Protein AF-A0A0L8K759-F1 (afdb_monomer)

pLDDT: mean 94.28, std 4.57, range [76.56, 98.62]

Foldseek 3Di:
DPPLDDWDWDQDLQGWTWTWGDPDPPPGTHDIDTQDGDHNQAPLDALGKHWDWWAAPLPSGTWIWTQHSQRWIWTWGDPPPSNHTHDIDTDDGDRNQQSPDPPGHHWDWDDPPPPNHIDIDD

Organism: Streptomyces viridochromogenes (NCBI:txid1938)

Solvent-accessible surface area (backbone atoms only — not comparable to full-atom values): 6994 Å² total; per-residue (Å²): 107,78,80,85,66,80,61,45,78,45,77,44,84,82,8,40,32,25,41,22,47,51,71,49,100,85,79,47,64,54,73,81,41,81,36,46,70,81,43,48,61,29,80,62,49,65,71,34,16,37,70,47,74,43,24,66,84,52,80,76,49,60,16,43,35,40,36,42,66,83,10,35,32,25,42,18,51,54,63,48,80,74,72,21,56,54,69,80,42,80,78,48,73,79,45,48,63,32,33,58,45,88,98,46,48,59,71,48,74,44,55,80,86,74,81,62,32,41,39,83,45,117

Mean predicted aligned error: 3.22 Å

Sequence (122 aa):
NGDGNADMLVHSPDGDVALRLNIGAGDGFGTSKVVSQGWANFLGNSGQGRLYFADANGDGNADMIVHSTDGDVALRLNLSAGDGFGTSKTVSQGWANFLGGAGKGRLYFADANGDGNADMLV

Secondary structure (DSSP, 8-state):
--SSS--EEEE-TTS-EEEEEE-STT--EEEEEEEE---TT-BS-TTS-EEEEE-SSSSSSPEEEEE-TTS-EEEEEE-STT--EEEEEEEE---GGGBS-TT--B-EEE--SSSSSPEEE-

Structure (mmCIF, N/CA/C/O backbone):
data_AF-A0A0L8K759-F1
#
_entry.id   AF-A0A0L8K759-F1
#
loop_
_atom_site.group_PDB
_atom_site.id
_atom_site.type_symbol
_atom_site.label_atom_id
_atom_site.label_alt_id
_atom_site.label_comp_id
_atom_site.label_asym_id
_atom_site.label_entity_id
_atom_site.label_seq_id
_atom_site.pdbx_PDB_ins_code
_atom_site.Cartn_x
_atom_site.Cartn_y
_atom_site.Cartn_z
_atom_site.occupancy
_atom_site.B_iso_or_equiv
_atom_site.auth_seq_id
_atom_site.auth_comp_id
_atom_site.auth_asym_id
_atom_site.auth_atom_id
_atom_site.pdbx_PDB_model_num
ATOM 1 N N . ASN A 1 1 ? 7.903 -2.261 -11.636 1.00 76.56 1 ASN A N 1
ATOM 2 C CA . ASN A 1 1 ? 8.819 -1.397 -12.447 1.00 76.56 1 ASN A CA 1
ATOM 3 C C . ASN A 1 1 ? 8.205 -1.033 -13.819 1.00 76.56 1 ASN A C 1
ATOM 5 O O . ASN A 1 1 ? 8.951 -0.658 -14.721 1.00 76.56 1 ASN A O 1
ATOM 9 N N . GLY A 1 2 ? 6.881 -1.141 -13.992 1.00 78.50 2 GLY A N 1
ATOM 10 C CA . GLY A 1 2 ? 6.205 -0.938 -15.277 1.00 78.50 2 GLY A CA 1
ATOM 11 C C . GLY A 1 2 ? 6.421 -2.022 -16.345 1.00 78.50 2 GLY A C 1
ATOM 12 O O . GLY A 1 2 ? 6.017 -1.807 -17.483 1.00 78.50 2 GLY A O 1
ATOM 13 N N . ASP A 1 3 ? 7.043 -3.166 -16.037 1.00 85.31 3 ASP A N 1
ATOM 14 C CA . ASP A 1 3 ? 7.332 -4.213 -17.036 1.00 85.31 3 ASP A CA 1
ATOM 15 C C . ASP A 1 3 ? 6.165 -5.188 -17.299 1.00 85.31 3 ASP A C 1
ATOM 17 O O . ASP A 1 3 ? 6.291 -6.104 -18.114 1.00 85.31 3 ASP A O 1
ATOM 21 N N . GLY A 1 4 ? 5.028 -4.986 -16.627 1.00 84.69 4 GLY A N 1
ATOM 22 C CA . GLY A 1 4 ? 3.838 -5.831 -16.732 1.00 84.69 4 GLY A CA 1
ATOM 23 C C . GLY A 1 4 ? 3.902 -7.129 -15.921 1.00 84.69 4 GLY A C 1
ATOM 24 O O . GLY A 1 4 ? 2.923 -7.875 -15.906 1.00 84.69 4 GLY A O 1
ATOM 25 N N . ASN A 1 5 ? 5.006 -7.404 -15.223 1.00 87.81 5 ASN A N 1
ATOM 26 C CA . ASN A 1 5 ? 5.124 -8.531 -14.310 1.00 87.81 5 ASN A CA 1
ATOM 27 C C . ASN A 1 5 ? 4.781 -8.110 -12.877 1.00 87.81 5 ASN A C 1
ATOM 29 O O . ASN A 1 5 ? 5.101 -7.016 -12.416 1.00 87.81 5 ASN A O 1
ATOM 33 N N . ALA A 1 6 ? 4.158 -9.023 -12.132 1.00 88.88 6 ALA A N 1
ATOM 34 C CA . ALA A 1 6 ? 3.960 -8.831 -10.704 1.00 88.88 6 ALA A CA 1
ATOM 35 C C . ALA A 1 6 ? 5.301 -8.967 -9.963 1.00 88.88 6 ALA A C 1
ATOM 37 O O . ALA A 1 6 ? 5.881 -10.058 -9.914 1.00 88.88 6 ALA A O 1
ATOM 38 N N . ASP A 1 7 ? 5.760 -7.861 -9.380 1.00 91.81 7 ASP A N 1
ATOM 39 C CA . ASP A 1 7 ? 6.893 -7.795 -8.456 1.00 91.81 7 ASP A CA 1
ATOM 40 C C . ASP A 1 7 ? 6.488 -8.240 -7.034 1.00 91.81 7 ASP A C 1
ATOM 42 O O . ASP A 1 7 ? 5.307 -8.360 -6.704 1.00 91.81 7 ASP A O 1
ATOM 46 N N . MET A 1 8 ? 7.470 -8.463 -6.154 1.00 93.62 8 MET A N 1
ATOM 47 C CA . MET A 1 8 ? 7.232 -8.811 -4.750 1.00 93.62 8 MET A CA 1
ATOM 48 C C . MET A 1 8 ? 7.607 -7.661 -3.816 1.00 93.62 8 MET A C 1
ATOM 50 O O . MET A 1 8 ? 8.723 -7.145 -3.862 1.00 93.62 8 MET A O 1
ATOM 54 N N . LEU A 1 9 ? 6.704 -7.338 -2.891 1.00 94.88 9 LEU A N 1
ATOM 55 C CA . LEU A 1 9 ? 7.000 -6.523 -1.717 1.00 94.88 9 LEU A CA 1
ATOM 56 C C . LEU A 1 9 ? 7.135 -7.414 -0.480 1.00 94.88 9 LEU A C 1
ATOM 58 O O . LEU A 1 9 ? 6.323 -8.307 -0.245 1.00 94.88 9 LEU A O 1
ATOM 62 N N . VAL A 1 10 ? 8.168 -7.160 0.315 1.00 96.19 10 VAL A N 1
ATOM 63 C CA . VAL A 1 10 ? 8.451 -7.841 1.578 1.00 96.19 10 VAL A CA 1
ATOM 64 C C . VAL A 1 10 ? 8.348 -6.817 2.694 1.00 96.19 10 VAL A C 1
ATOM 66 O O . VAL A 1 10 ? 9.101 -5.848 2.701 1.00 96.19 10 VAL A O 1
ATOM 69 N N . HIS A 1 11 ? 7.428 -7.031 3.633 1.00 97.06 11 HIS A N 1
ATOM 70 C CA . HIS A 1 11 ? 7.304 -6.222 4.844 1.00 97.06 11 HIS A CA 1
ATOM 71 C C . HIS A 1 11 ? 7.926 -6.976 6.016 1.00 97.06 11 HIS A C 1
ATOM 73 O O . HIS A 1 11 ? 7.402 -7.993 6.472 1.00 97.06 11 HIS A O 1
ATOM 79 N N . SER A 1 12 ? 9.080 -6.499 6.462 1.00 97.12 12 SER A N 1
ATOM 80 C CA . SER A 1 12 ? 9.861 -7.110 7.530 1.00 97.12 12 SER A CA 1
ATOM 81 C C . SER A 1 12 ? 9.365 -6.674 8.920 1.00 97.12 12 SER A C 1
ATOM 83 O O . 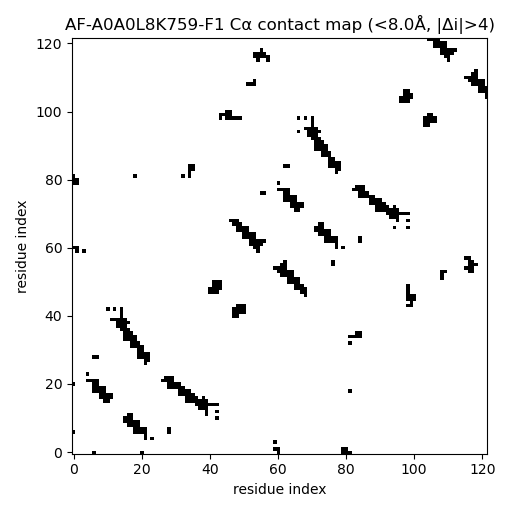SER A 1 12 ? 8.813 -5.579 9.062 1.00 97.12 12 SER A O 1
ATOM 85 N N . PRO A 1 13 ? 9.574 -7.486 9.979 1.00 96.62 13 PRO A N 1
ATOM 86 C CA . PRO A 1 13 ? 9.130 -7.156 11.341 1.00 96.62 13 PRO A CA 1
ATOM 87 C C . PRO A 1 13 ? 9.733 -5.875 11.939 1.00 96.62 13 PRO A C 1
ATOM 89 O O . PRO A 1 13 ? 9.147 -5.285 12.842 1.00 96.62 13 PRO A O 1
ATOM 92 N N . ASP A 1 14 ? 10.894 -5.443 11.450 1.00 96.19 14 ASP A N 1
ATOM 93 C CA . ASP A 1 14 ? 11.539 -4.170 11.797 1.00 96.19 14 ASP A CA 1
ATOM 94 C C . ASP A 1 14 ? 10.884 -2.952 11.119 1.00 96.19 14 ASP A C 1
ATOM 96 O O . ASP A 1 14 ? 11.199 -1.808 11.449 1.00 96.19 14 ASP A O 1
ATOM 100 N N . GLY A 1 15 ? 9.912 -3.180 10.232 1.00 97.25 15 GLY A N 1
ATOM 101 C CA . GLY A 1 15 ? 9.155 -2.139 9.554 1.00 97.25 15 GLY A CA 1
ATOM 102 C C . GLY A 1 15 ? 9.727 -1.716 8.209 1.00 97.25 15 GLY A C 1
ATOM 103 O O . GLY A 1 15 ? 9.245 -0.727 7.648 1.00 97.25 15 GLY A O 1
ATOM 104 N N . ASP A 1 16 ? 10.721 -2.430 7.689 1.00 97.94 16 ASP A N 1
ATOM 105 C CA . ASP A 1 16 ? 11.204 -2.209 6.334 1.00 97.94 16 ASP A CA 1
ATOM 106 C C . ASP A 1 16 ? 10.239 -2.816 5.312 1.00 97.94 16 ASP A C 1
ATOM 108 O O . ASP A 1 16 ? 9.750 -3.937 5.460 1.00 97.94 16 ASP A O 1
ATOM 112 N N . VAL A 1 17 ? 9.984 -2.067 4.242 1.00 97.69 17 VAL A N 1
ATOM 113 C CA . VAL A 1 17 ? 9.309 -2.541 3.035 1.00 97.69 17 VAL A CA 1
ATOM 114 C C . VAL A 1 17 ? 10.357 -2.618 1.937 1.00 97.69 17 VAL A C 1
ATOM 116 O O . VAL A 1 17 ? 10.933 -1.599 1.544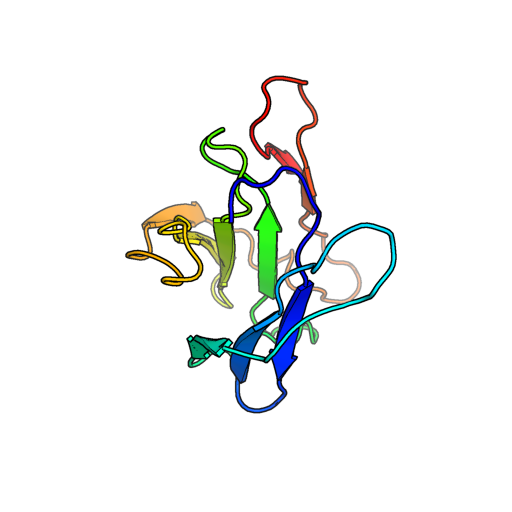 1.00 97.69 17 VAL A O 1
ATOM 119 N N . ALA A 1 18 ? 10.612 -3.823 1.439 1.00 96.81 18 ALA A N 1
ATOM 120 C CA . ALA A 1 18 ? 11.592 -4.087 0.400 1.00 96.81 18 ALA A CA 1
ATOM 121 C C . ALA A 1 18 ? 10.947 -4.631 -0.876 1.00 96.81 18 ALA A C 1
ATOM 123 O O . ALA A 1 18 ? 10.063 -5.479 -0.826 1.00 96.81 18 ALA A O 1
ATOM 124 N N . LEU A 1 19 ? 11.427 -4.162 -2.023 1.00 95.00 19 LEU A N 1
ATOM 125 C CA . LEU A 1 19 ? 11.051 -4.623 -3.351 1.00 95.00 19 LEU A CA 1
ATOM 126 C C . LEU A 1 19 ? 12.011 -5.718 -3.817 1.00 95.00 19 LEU A C 1
ATOM 128 O O . LEU A 1 19 ? 13.233 -5.588 -3.691 1.00 95.00 19 LEU A O 1
ATOM 132 N N . ARG A 1 20 ? 11.453 -6.774 -4.405 1.00 94.56 20 ARG A N 1
ATOM 133 C CA . ARG A 1 20 ? 12.174 -7.781 -5.182 1.00 94.56 20 ARG A CA 1
ATOM 134 C C . ARG A 1 20 ? 11.533 -7.861 -6.560 1.00 94.56 20 ARG A C 1
ATOM 136 O O . ARG A 1 20 ? 10.368 -8.235 -6.677 1.00 94.56 20 ARG A O 1
ATOM 143 N N . LEU A 1 21 ? 12.301 -7.488 -7.579 1.00 91.94 21 LEU A N 1
ATOM 144 C CA . LEU A 1 21 ? 11.814 -7.471 -8.954 1.00 91.94 21 LEU A CA 1
ATOM 145 C C . LEU A 1 21 ? 11.626 -8.889 -9.475 1.00 91.94 21 LEU A C 1
ATOM 147 O O . LEU A 1 21 ? 12.489 -9.745 -9.253 1.00 91.94 21 LEU A O 1
ATOM 151 N N . ASN A 1 22 ? 10.520 -9.120 -10.169 1.00 92.19 22 ASN A N 1
ATOM 152 C CA . ASN A 1 22 ? 10.323 -10.336 -10.937 1.00 92.19 22 ASN A CA 1
ATOM 153 C C . ASN A 1 22 ? 11.300 -10.336 -12.118 1.00 92.19 22 ASN A C 1
ATOM 155 O O . ASN A 1 22 ? 11.402 -9.350 -12.842 1.00 92.19 22 ASN A O 1
ATOM 159 N N . ILE A 1 23 ? 12.052 -11.421 -12.294 1.00 90.94 23 ILE A N 1
ATOM 160 C CA . ILE A 1 23 ? 13.051 -11.520 -13.373 1.00 90.94 23 ILE A CA 1
ATOM 161 C C . ILE A 1 23 ? 12.511 -12.209 -14.637 1.00 90.94 23 ILE A C 1
ATOM 163 O O . ILE A 1 23 ? 13.265 -12.437 -15.579 1.00 90.94 23 ILE A O 1
ATOM 167 N N . GLY A 1 24 ? 11.200 -12.472 -14.688 1.00 88.12 24 GLY A N 1
ATOM 168 C CA . GLY A 1 24 ? 10.493 -13.000 -15.852 1.00 88.12 24 GLY A CA 1
ATOM 169 C C . GLY A 1 24 ? 10.485 -14.528 -15.930 1.00 88.12 24 GLY A C 1
ATOM 170 O O . GLY A 1 24 ? 11.117 -15.211 -15.133 1.00 88.12 24 GLY A O 1
ATOM 171 N N . ALA A 1 25 ? 9.701 -15.067 -16.874 1.00 84.88 25 ALA A N 1
ATOM 172 C CA . ALA A 1 25 ? 9.655 -16.486 -17.274 1.00 84.88 25 ALA A CA 1
ATOM 173 C C . ALA A 1 25 ? 9.448 -17.543 -16.160 1.00 84.88 25 ALA A C 1
ATOM 175 O O . ALA A 1 25 ? 9.576 -18.738 -16.416 1.00 84.88 25 ALA A O 1
ATOM 176 N N . GLY A 1 26 ? 9.074 -17.134 -14.945 1.00 81.75 26 GLY A N 1
ATOM 177 C CA . GLY A 1 26 ? 9.022 -18.030 -13.786 1.00 81.75 26 GLY A CA 1
ATOM 178 C C . GLY A 1 26 ? 10.384 -18.274 -13.123 1.00 81.75 26 GLY A C 1
ATOM 179 O O . GLY A 1 26 ? 10.475 -19.136 -12.252 1.00 81.75 26 GLY A O 1
ATOM 180 N N . ASP A 1 27 ? 11.413 -17.497 -13.472 1.00 89.25 27 ASP A N 1
ATOM 181 C CA . ASP A 1 27 ? 12.782 -17.610 -12.946 1.00 89.25 27 ASP A CA 1
ATOM 182 C C . ASP A 1 27 ? 12.934 -17.038 -11.521 1.00 89.25 27 ASP A C 1
ATOM 184 O O . ASP A 1 27 ? 13.975 -17.184 -10.877 1.00 89.25 27 ASP A O 1
ATOM 188 N N . GLY A 1 28 ? 11.872 -16.427 -10.988 1.00 92.12 28 GLY A N 1
ATOM 189 C CA . GLY A 1 28 ? 11.767 -15.998 -9.597 1.00 92.12 28 GLY A CA 1
ATOM 190 C C . GLY A 1 28 ? 11.960 -14.495 -9.404 1.00 92.12 28 GLY A C 1
ATOM 191 O O . GLY A 1 28 ? 11.492 -13.685 -10.203 1.00 92.12 28 GLY A O 1
ATOM 192 N N . PHE A 1 29 ? 12.614 -14.124 -8.299 1.00 94.88 29 PHE A N 1
ATOM 193 C CA . PHE A 1 29 ? 12.766 -12.734 -7.871 1.00 94.88 29 PHE A CA 1
ATOM 194 C C . PHE A 1 29 ? 14.231 -12.376 -7.628 1.00 94.88 29 PHE A C 1
ATOM 196 O O . PHE A 1 29 ? 14.980 -13.145 -7.022 1.00 94.88 29 PHE A O 1
ATOM 203 N N . GLY A 1 30 ? 14.620 -11.182 -8.067 1.00 91.81 30 GLY A N 1
ATOM 204 C CA . GLY A 1 30 ? 15.974 -10.659 -7.942 1.00 91.81 30 GLY A CA 1
ATOM 205 C C . GLY A 1 30 ? 16.362 -10.224 -6.523 1.00 91.81 30 GLY A C 1
ATOM 206 O O . GLY A 1 30 ? 15.773 -10.608 -5.504 1.00 91.81 30 GLY A O 1
ATOM 207 N N . THR A 1 31 ? 17.401 -9.391 -6.458 1.00 91.62 31 THR A N 1
ATOM 208 C CA . THR A 1 31 ? 17.917 -8.838 -5.201 1.00 91.62 31 THR A CA 1
ATOM 209 C C . THR A 1 31 ? 16.891 -7.957 -4.494 1.00 91.62 31 THR A C 1
ATOM 211 O O . THR A 1 31 ? 16.104 -7.261 -5.130 1.00 91.62 31 THR A O 1
ATOM 214 N N . SER A 1 32 ? 16.955 -7.950 -3.165 1.00 93.94 32 SER A N 1
ATOM 215 C CA . SER A 1 32 ? 16.111 -7.114 -2.311 1.00 93.94 32 SER A CA 1
ATOM 216 C C . SER A 1 32 ? 16.622 -5.672 -2.266 1.00 93.94 32 SER A C 1
ATOM 218 O O . SER A 1 32 ? 17.803 -5.458 -1.996 1.00 93.94 32 SER A O 1
ATOM 220 N N . LYS A 1 33 ? 15.734 -4.691 -2.454 1.00 95.00 33 LYS A N 1
ATOM 221 C CA . LYS A 1 33 ? 16.000 -3.254 -2.262 1.00 95.00 33 LYS A CA 1
ATOM 222 C C . LYS A 1 33 ? 14.983 -2.685 -1.276 1.00 95.00 33 LYS A C 1
ATOM 224 O O . LYS A 1 33 ? 13.789 -2.789 -1.526 1.00 95.00 33 LYS A O 1
ATOM 229 N N . VAL A 1 34 ? 15.425 -2.078 -0.176 1.00 96.81 34 VAL A N 1
ATOM 230 C CA . VAL A 1 34 ? 14.515 -1.363 0.740 1.00 96.81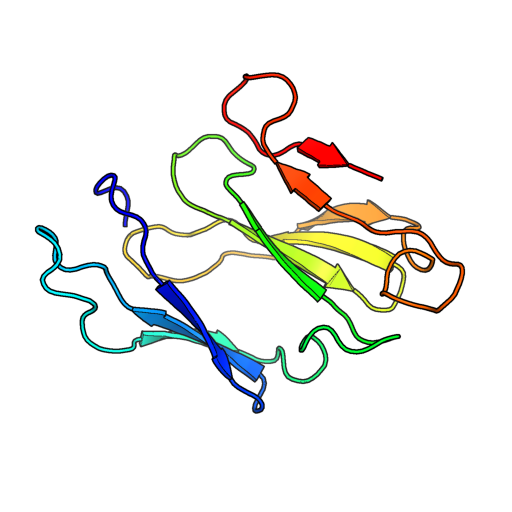 34 VAL A CA 1
ATOM 231 C C . VAL A 1 34 ? 13.987 -0.110 0.038 1.00 96.81 34 VAL A C 1
ATOM 233 O O . VAL A 1 34 ? 14.767 0.678 -0.493 1.00 96.81 34 VAL A O 1
ATOM 236 N N . VAL A 1 35 ? 12.664 0.047 0.012 1.00 96.12 35 VAL A N 1
ATOM 237 C CA . VAL A 1 35 ? 11.945 1.122 -0.698 1.00 96.12 35 VAL A CA 1
ATOM 238 C C . VAL A 1 35 ? 11.083 1.985 0.229 1.00 96.12 35 VAL A C 1
ATOM 240 O O . VAL A 1 35 ? 10.626 3.062 -0.152 1.00 96.12 35 VAL A O 1
ATOM 243 N N . SER A 1 36 ? 10.854 1.535 1.462 1.00 96.94 36 SER A N 1
ATOM 244 C CA . SER A 1 36 ? 10.249 2.330 2.528 1.00 96.94 36 SER A CA 1
ATOM 245 C C . SER A 1 36 ? 10.621 1.759 3.890 1.00 96.94 36 SER A C 1
ATOM 247 O O . SER A 1 36 ? 10.924 0.575 3.993 1.00 96.94 36 SER A O 1
ATOM 249 N N . GLN A 1 37 ? 10.574 2.582 4.934 1.00 97.19 37 GLN A N 1
ATOM 250 C CA . GLN A 1 37 ? 10.945 2.197 6.299 1.00 97.19 37 GLN A CA 1
ATOM 251 C C . GLN A 1 37 ? 9.995 2.834 7.318 1.00 97.19 37 GLN A C 1
ATOM 253 O O . GLN A 1 37 ? 9.266 3.770 6.984 1.00 97.19 37 GLN A O 1
ATOM 258 N N . GLY A 1 38 ? 10.045 2.366 8.568 1.00 96.94 38 GLY A N 1
ATOM 259 C CA . GLY A 1 38 ? 9.266 2.928 9.680 1.00 96.94 38 GLY A CA 1
ATOM 260 C C . GLY A 1 38 ? 7.888 2.293 9.886 1.00 96.94 38 GLY A C 1
ATOM 261 O O . GLY A 1 38 ? 7.061 2.834 10.615 1.00 96.94 38 GLY A O 1
ATOM 262 N N . TRP A 1 39 ? 7.635 1.128 9.289 1.00 97.94 39 TRP A N 1
ATOM 263 C CA . TRP A 1 39 ? 6.324 0.471 9.283 1.00 97.94 39 TRP A CA 1
ATOM 264 C C . TRP A 1 39 ? 6.178 -0.649 10.326 1.00 97.94 39 TRP A C 1
ATOM 266 O O . TRP A 1 39 ? 5.367 -1.558 10.156 1.00 97.94 39 TRP A O 1
ATOM 276 N N . ALA A 1 40 ? 6.948 -0.613 11.420 1.00 97.38 40 ALA A N 1
ATOM 277 C CA . ALA A 1 40 ? 6.961 -1.680 12.433 1.00 97.38 40 ALA A CA 1
ATOM 278 C C . ALA A 1 40 ? 5.608 -1.838 13.158 1.00 97.38 40 ALA A C 1
ATOM 280 O O . ALA A 1 40 ? 5.254 -2.921 13.617 1.00 97.38 40 ALA A O 1
ATOM 281 N N . ASN A 1 41 ? 4.812 -0.764 13.223 1.00 96.81 41 ASN A N 1
ATOM 282 C CA . ASN A 1 41 ? 3.456 -0.788 13.777 1.00 96.81 41 ASN A CA 1
ATOM 283 C C . ASN A 1 41 ? 2.365 -1.044 12.719 1.00 96.81 41 ASN A C 1
ATOM 285 O O . ASN A 1 41 ? 1.210 -0.693 12.945 1.00 96.81 41 ASN A O 1
ATOM 289 N N . PHE A 1 42 ? 2.723 -1.588 11.550 1.00 97.69 42 PHE A N 1
ATOM 290 C CA . PHE A 1 42 ? 1.795 -1.799 10.432 1.00 97.69 42 PHE A CA 1
ATOM 291 C C . PHE A 1 42 ? 1.742 -3.257 9.946 1.00 97.69 42 PHE A C 1
ATOM 293 O O . PHE A 1 42 ? 1.369 -3.532 8.810 1.00 97.69 42 PHE A O 1
ATOM 300 N N . LEU A 1 43 ? 2.102 -4.208 10.810 1.00 95.00 43 LEU A N 1
ATOM 301 C CA . LEU A 1 43 ? 2.247 -5.635 10.482 1.00 95.00 43 LEU A CA 1
ATOM 302 C C . LEU A 1 43 ? 0.908 -6.400 10.389 1.00 95.00 43 LEU A C 1
ATOM 304 O O . LEU A 1 43 ? 0.890 -7.628 10.383 1.00 95.00 43 LEU A O 1
ATOM 308 N N . GLY A 1 44 ? -0.229 -5.697 10.352 1.00 89.88 44 GLY A N 1
ATOM 309 C CA . GLY A 1 44 ? -1.555 -6.300 10.177 1.00 89.88 44 GLY A CA 1
ATOM 310 C C . GLY A 1 44 ? -2.207 -6.863 11.445 1.00 89.88 44 GLY A C 1
ATOM 311 O O . GLY A 1 44 ? -3.328 -7.377 11.366 1.00 89.88 44 GLY A O 1
ATOM 312 N N . ASN A 1 45 ? -1.569 -6.737 12.615 1.00 93.50 45 ASN A N 1
ATOM 313 C CA . ASN A 1 45 ? -2.181 -7.144 13.882 1.00 93.50 45 ASN A CA 1
ATOM 314 C C . ASN A 1 45 ? -3.389 -6.259 14.234 1.00 93.50 45 ASN A C 1
ATOM 316 O O . ASN A 1 45 ? -3.497 -5.108 13.812 1.00 93.50 45 ASN A O 1
ATOM 320 N N . SER A 1 46 ? -4.308 -6.794 15.039 1.00 91.88 46 SER A N 1
ATOM 321 C CA . SER A 1 46 ? -5.481 -6.042 15.498 1.00 91.88 46 SER A CA 1
ATOM 322 C C . SER A 1 46 ? -5.065 -4.772 16.248 1.00 91.88 46 SER A C 1
ATOM 324 O O . SER A 1 46 ? -4.294 -4.842 17.203 1.00 91.88 46 SER A O 1
ATOM 326 N N . GLY A 1 47 ? -5.616 -3.622 15.849 1.00 87.00 47 GLY A N 1
ATOM 327 C CA . GLY A 1 47 ? -5.345 -2.319 16.474 1.00 87.00 47 GLY A CA 1
ATOM 328 C C . GLY A 1 47 ? -4.026 -1.657 16.055 1.00 87.00 47 GLY A C 1
ATOM 329 O O . GLY A 1 47 ? -3.756 -0.533 16.470 1.00 87.00 47 GLY A O 1
ATOM 330 N N . GLN A 1 48 ? -3.224 -2.322 15.223 1.00 95.62 48 GLN A N 1
ATOM 331 C CA . GLN A 1 48 ? -2.096 -1.716 14.523 1.00 95.62 48 GLN A CA 1
ATOM 332 C C . GLN A 1 48 ? -2.554 -1.070 13.218 1.00 95.62 48 GLN A C 1
ATOM 334 O O . GLN A 1 48 ? -3.647 -1.359 12.727 1.00 95.62 48 GLN A O 1
ATOM 339 N N . GLY A 1 49 ? -1.701 -0.219 12.647 1.00 97.00 49 GLY A N 1
ATOM 340 C CA . GLY A 1 49 ? -1.911 0.279 11.296 1.00 97.00 49 GLY A CA 1
ATOM 341 C C . GLY A 1 49 ? -1.834 -0.853 10.270 1.00 97.00 49 GLY A C 1
ATOM 342 O O . GLY A 1 49 ? -1.426 -1.981 10.570 1.00 97.00 49 GLY A O 1
ATOM 343 N N . ARG A 1 50 ? -2.238 -0.566 9.037 1.00 97.50 50 ARG A N 1
ATOM 344 C CA . ARG A 1 50 ? -2.182 -1.522 7.928 1.00 97.50 50 ARG A CA 1
ATOM 345 C C . ARG A 1 50 ? -1.622 -0.866 6.682 1.00 97.50 50 ARG A C 1
ATOM 347 O O . ARG A 1 50 ? -1.920 0.294 6.405 1.00 97.50 50 ARG A O 1
ATOM 354 N N . LEU A 1 51 ? -0.826 -1.626 5.942 1.00 97.81 51 LEU A N 1
ATOM 355 C CA . LEU A 1 51 ? -0.397 -1.263 4.600 1.00 97.81 51 LEU A CA 1
ATOM 356 C C . LEU A 1 51 ? -1.167 -2.090 3.580 1.00 97.81 51 LEU A C 1
ATOM 358 O O . LEU A 1 51 ? -1.343 -3.296 3.754 1.00 97.81 51 LEU A O 1
ATOM 362 N N . TYR A 1 52 ? -1.583 -1.429 2.510 1.00 97.44 52 TYR A N 1
ATOM 363 C CA . TYR A 1 52 ? -2.123 -2.058 1.315 1.00 97.44 52 TYR A CA 1
ATOM 364 C C . TYR A 1 52 ? -1.344 -1.552 0.105 1.00 97.44 52 TYR A C 1
ATOM 366 O O . TYR A 1 52 ? -0.741 -0.477 0.150 1.00 97.44 52 TYR A O 1
ATOM 374 N N . PHE A 1 53 ? -1.357 -2.340 -0.966 1.00 96.12 53 PHE A N 1
ATOM 375 C CA . PHE A 1 53 ? -0.665 -2.015 -2.204 1.00 96.12 53 PHE A CA 1
ATOM 376 C C . PHE A 1 53 ? -1.599 -2.259 -3.379 1.00 96.12 53 PHE A C 1
ATOM 378 O O . PHE A 1 53 ? -2.042 -3.390 -3.581 1.00 96.12 53 PHE A O 1
ATOM 385 N N . ALA A 1 54 ? -1.923 -1.199 -4.109 1.00 96.12 54 ALA A N 1
ATOM 386 C CA . ALA A 1 54 ? -2.801 -1.237 -5.270 1.00 96.12 54 ALA A CA 1
ATOM 387 C C . ALA A 1 54 ? -2.543 0.002 -6.135 1.00 96.12 54 ALA A C 1
ATOM 389 O O . ALA A 1 54 ? -2.089 1.018 -5.613 1.00 96.12 54 ALA A O 1
ATOM 390 N N . ASP A 1 55 ? -2.794 -0.090 -7.436 1.00 95.62 55 ASP A N 1
ATOM 391 C CA . ASP A 1 55 ? -2.673 1.053 -8.343 1.00 95.62 55 ASP A CA 1
ATOM 392 C C . ASP A 1 55 ? -3.825 2.028 -8.077 1.00 95.62 55 ASP A C 1
ATOM 394 O O . ASP A 1 55 ? -4.972 1.705 -8.363 1.00 95.62 55 ASP A O 1
ATOM 398 N N . ALA A 1 56 ? -3.555 3.173 -7.451 1.00 96.56 56 ALA A N 1
ATOM 399 C CA . ALA A 1 56 ? -4.590 4.129 -7.059 1.00 96.56 56 ALA A CA 1
ATOM 400 C C . ALA A 1 56 ? -4.651 5.353 -7.985 1.00 96.56 56 ALA A C 1
ATOM 402 O O . ALA A 1 56 ? -5.526 6.205 -7.808 1.00 96.56 56 ALA A O 1
ATOM 403 N N . ASN A 1 57 ? -3.713 5.475 -8.929 1.00 95.12 57 ASN A N 1
ATOM 404 C CA . ASN A 1 57 ? -3.614 6.598 -9.860 1.00 95.12 57 ASN A CA 1
ATOM 405 C C . ASN A 1 57 ? -3.703 6.183 -11.343 1.00 95.12 57 ASN A C 1
ATOM 407 O O . ASN A 1 57 ? -3.710 7.068 -12.204 1.00 95.12 57 ASN A O 1
ATOM 411 N N . GLY A 1 58 ? -3.762 4.881 -11.627 1.00 93.88 58 GLY A N 1
ATOM 412 C CA . GLY A 1 58 ? -3.942 4.300 -12.953 1.00 93.88 58 GLY A CA 1
ATOM 413 C C . GLY A 1 58 ? -2.663 4.281 -13.785 1.00 93.88 58 GLY A C 1
ATOM 414 O O . GLY A 1 58 ? -2.738 4.228 -15.015 1.00 93.88 58 GLY A O 1
ATOM 415 N N . ASP A 1 59 ? -1.487 4.391 -13.157 1.00 92.75 59 ASP A N 1
ATOM 416 C CA . ASP A 1 59 ? -0.199 4.409 -13.860 1.00 92.75 59 ASP A CA 1
ATOM 417 C C . ASP A 1 59 ? 0.382 3.011 -14.139 1.00 92.75 59 ASP A C 1
ATOM 419 O O . ASP A 1 59 ? 1.420 2.877 -14.798 1.00 92.75 59 ASP A O 1
ATOM 423 N N . GLY A 1 60 ? -0.309 1.964 -13.686 1.00 90.81 60 GLY A N 1
ATOM 424 C CA . GLY A 1 60 ? 0.071 0.567 -13.831 1.00 90.81 60 GLY A CA 1
ATOM 425 C C . GLY A 1 60 ? 1.012 0.058 -12.739 1.00 90.81 60 GLY A C 1
ATOM 426 O O . GLY A 1 60 ? 1.390 -1.117 -12.774 1.00 90.81 60 GLY A O 1
ATOM 427 N N . ASN A 1 61 ? 1.414 0.889 -11.772 1.00 91.25 61 ASN A N 1
ATOM 428 C CA . ASN A 1 61 ? 2.214 0.473 -10.624 1.00 91.25 61 ASN A CA 1
ATOM 429 C C . ASN A 1 61 ? 1.387 0.500 -9.338 1.00 91.25 61 ASN A C 1
ATOM 431 O O . ASN A 1 61 ? 0.618 1.413 -9.076 1.00 91.25 61 ASN A O 1
ATOM 435 N N . ALA A 1 62 ? 1.612 -0.483 -8.465 1.00 93.19 62 ALA A N 1
ATOM 436 C CA . ALA A 1 62 ? 1.000 -0.461 -7.144 1.00 93.19 62 ALA A CA 1
ATOM 437 C C . ALA A 1 62 ? 1.580 0.678 -6.285 1.00 93.19 62 ALA A C 1
ATOM 439 O O . ALA A 1 62 ? 2.789 0.715 -6.017 1.00 93.19 62 ALA A O 1
ATOM 440 N N . ASP A 1 63 ? 0.701 1.555 -5.810 1.00 96.69 63 ASP A N 1
ATOM 441 C CA . ASP A 1 63 ? 0.974 2.584 -4.812 1.00 96.69 63 ASP A CA 1
ATOM 442 C C . ASP A 1 63 ? 0.910 2.010 -3.393 1.00 96.69 63 ASP A C 1
ATOM 444 O O . ASP A 1 63 ? 0.387 0.918 -3.166 1.00 96.69 63 ASP A O 1
ATOM 448 N N . MET A 1 64 ? 1.420 2.750 -2.405 1.00 98.12 64 MET A N 1
ATOM 449 C CA . MET A 1 64 ? 1.277 2.391 -0.993 1.00 98.12 64 MET A CA 1
ATOM 450 C C . MET A 1 64 ? 0.092 3.132 -0.379 1.00 98.12 64 MET A C 1
ATOM 452 O O . MET A 1 64 ? 0.068 4.363 -0.316 1.00 98.12 64 MET A O 1
ATOM 456 N N . ILE A 1 65 ? -0.853 2.371 0.159 1.00 98.56 65 ILE A N 1
ATOM 457 C CA . ILE A 1 65 ? -1.997 2.878 0.907 1.00 98.56 65 ILE A CA 1
ATOM 458 C C . ILE A 1 65 ? -1.757 2.602 2.391 1.00 98.56 65 ILE A C 1
ATOM 460 O O . ILE A 1 65 ? -1.534 1.466 2.810 1.00 98.56 65 ILE A O 1
ATOM 464 N N . VAL A 1 66 ? -1.798 3.661 3.190 1.00 98.38 66 VAL A N 1
ATOM 465 C CA . VAL A 1 66 ? -1.501 3.656 4.621 1.00 98.38 66 VAL A CA 1
ATOM 466 C C . VAL A 1 66 ? -2.799 3.851 5.386 1.00 98.38 66 VAL A C 1
ATOM 468 O O . VAL A 1 66 ? -3.380 4.931 5.346 1.00 98.38 66 VAL A O 1
ATOM 471 N N . HIS A 1 67 ? -3.243 2.820 6.100 1.00 98.12 67 HIS A N 1
ATOM 472 C CA . HIS A 1 67 ? -4.365 2.899 7.032 1.00 98.12 67 HIS A CA 1
ATOM 473 C C . HIS A 1 67 ? -3.816 3.041 8.450 1.00 98.12 67 HIS A C 1
ATOM 475 O O . HIS A 1 67 ? -3.354 2.076 9.064 1.00 98.12 67 HIS A O 1
ATOM 481 N N . SER A 1 68 ? -3.798 4.276 8.932 1.00 97.69 68 SER A N 1
ATOM 482 C CA . SER A 1 68 ? -3.224 4.667 10.215 1.00 97.69 68 SER A CA 1
ATOM 483 C C . SER A 1 68 ? -4.106 4.245 11.393 1.00 97.69 68 SER A C 1
ATOM 485 O O . SER A 1 68 ? -5.300 3.978 11.255 1.00 97.69 68 SER A O 1
ATOM 487 N N . THR A 1 69 ? -3.515 4.179 12.588 1.00 96.19 69 THR A N 1
ATOM 488 C CA . THR A 1 69 ? -4.197 3.733 13.818 1.00 96.19 69 THR A CA 1
ATOM 489 C C . THR A 1 69 ? -5.324 4.658 14.278 1.00 96.19 69 THR A C 1
ATOM 491 O O . THR A 1 69 ? -6.211 4.229 15.009 1.00 96.19 69 THR A O 1
ATOM 494 N N . ASP A 1 70 ? -5.297 5.922 13.861 1.00 96.25 70 ASP A N 1
ATOM 495 C CA . ASP A 1 70 ? -6.378 6.896 14.047 1.00 96.25 70 ASP A CA 1
ATOM 496 C C . ASP A 1 70 ? -7.544 6.699 13.058 1.00 96.25 70 ASP A C 1
ATOM 498 O O . ASP A 1 70 ? -8.610 7.289 13.227 1.00 96.25 70 ASP A O 1
ATOM 502 N N . GLY A 1 71 ? -7.386 5.807 12.076 1.00 96.75 71 GLY A N 1
ATOM 503 C CA . GLY A 1 71 ? -8.389 5.500 11.065 1.00 96.75 71 GLY A CA 1
ATOM 504 C C . GLY A 1 71 ? -8.262 6.322 9.786 1.00 96.75 71 GLY A C 1
ATOM 505 O O . GLY A 1 71 ? -9.133 6.190 8.924 1.00 96.75 71 GLY A O 1
ATOM 506 N N . ASP A 1 72 ? -7.221 7.139 9.645 1.00 98.38 72 ASP A N 1
ATOM 507 C CA . ASP A 1 72 ? -6.960 7.856 8.402 1.00 98.38 72 ASP A CA 1
ATOM 508 C C . ASP A 1 72 ? -6.394 6.912 7.338 1.00 98.38 72 ASP A C 1
ATOM 510 O O . ASP A 1 72 ? -5.601 6.012 7.622 1.00 98.38 72 ASP A O 1
ATOM 514 N N . VAL A 1 73 ? -6.814 7.129 6.094 1.00 98.56 73 VAL A N 1
ATOM 515 C CA . VAL A 1 73 ? -6.300 6.446 4.908 1.00 98.56 73 VAL A CA 1
ATOM 516 C C . VAL A 1 73 ? -5.536 7.469 4.081 1.00 98.56 73 VAL A C 1
ATOM 518 O O . VAL A 1 73 ? -6.102 8.472 3.635 1.00 98.56 73 VAL A O 1
ATOM 521 N N . ALA A 1 74 ? -4.247 7.220 3.874 1.00 98.62 74 ALA A N 1
ATOM 522 C CA . ALA A 1 74 ? -3.3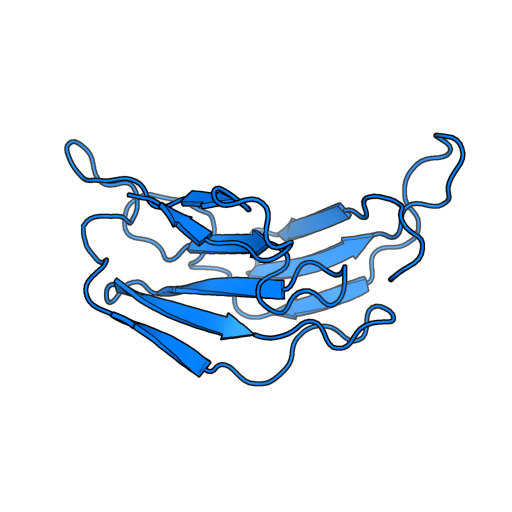65 8.066 3.088 1.00 98.62 74 ALA A CA 1
ATOM 523 C C . ALA A 1 74 ? -2.727 7.298 1.932 1.00 98.62 74 ALA A C 1
ATOM 525 O O . ALA A 1 74 ? -2.458 6.105 2.038 1.00 98.62 74 ALA A O 1
ATOM 526 N N . LEU A 1 7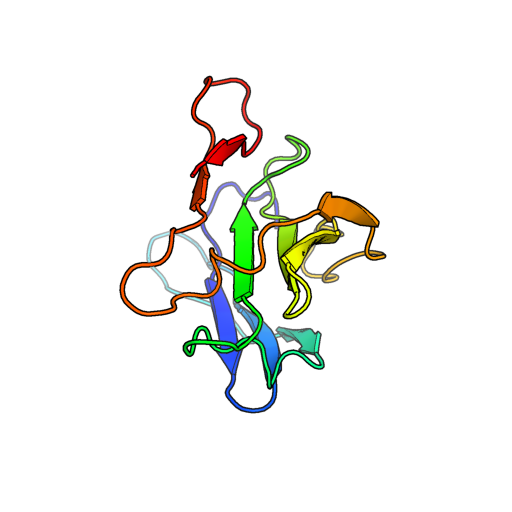5 ? -2.459 8.002 0.838 1.00 98.38 75 LEU A N 1
ATOM 527 C CA . LEU A 1 75 ? -1.802 7.468 -0.344 1.00 98.38 75 LEU A CA 1
ATOM 528 C C . LEU A 1 75 ? -0.362 7.977 -0.425 1.00 98.38 75 LEU A C 1
ATOM 530 O O . LEU A 1 75 ? -0.097 9.158 -0.176 1.00 98.38 75 LEU A O 1
ATOM 534 N N . ARG A 1 76 ? 0.559 7.090 -0.799 1.00 98.19 76 ARG A N 1
ATOM 535 C CA . ARG A 1 76 ? 1.933 7.413 -1.187 1.00 98.19 76 ARG A CA 1
ATOM 536 C C . ARG A 1 76 ? 2.184 6.813 -2.565 1.00 98.19 76 ARG A C 1
ATOM 538 O O . ARG A 1 76 ? 2.270 5.593 -2.691 1.00 98.19 76 ARG A O 1
ATOM 545 N N . LEU A 1 77 ? 2.294 7.678 -3.571 1.00 97.12 77 LEU A N 1
ATOM 546 C CA . LEU A 1 77 ? 2.452 7.241 -4.956 1.00 97.12 77 LEU A CA 1
ATOM 547 C C . LEU A 1 77 ? 3.793 6.544 -5.173 1.00 97.12 77 LEU A C 1
ATOM 549 O O . LEU A 1 77 ? 4.813 6.984 -4.628 1.00 97.12 77 LEU A O 1
ATOM 553 N N . ASN A 1 78 ? 3.789 5.483 -5.967 1.00 95.12 78 ASN A N 1
ATOM 554 C CA . ASN A 1 78 ? 4.989 4.807 -6.423 1.00 95.12 78 ASN A CA 1
ATOM 555 C C . ASN A 1 78 ? 5.788 5.746 -7.337 1.00 95.12 78 ASN A C 1
ATOM 557 O O . ASN A 1 78 ? 5.262 6.319 -8.285 1.00 95.12 78 ASN A O 1
ATOM 561 N N . LEU A 1 79 ? 7.080 5.918 -7.063 1.00 92.94 79 LEU A N 1
ATOM 562 C CA . LEU A 1 79 ? 7.951 6.779 -7.869 1.00 92.94 79 LEU A CA 1
ATOM 563 C C . LEU A 1 79 ? 8.520 6.068 -9.108 1.00 92.94 79 LEU A C 1
ATOM 565 O O . LEU A 1 79 ? 9.356 6.638 -9.805 1.00 92.94 79 LEU A O 1
ATOM 569 N N . SER A 1 80 ? 8.045 4.852 -9.406 1.00 84.06 80 SER A N 1
ATOM 570 C CA . SER A 1 80 ? 8.526 3.976 -10.479 1.00 84.06 80 SER A CA 1
ATOM 571 C C . SER A 1 80 ? 9.985 3.531 -10.300 1.00 84.06 80 SER A C 1
ATOM 573 O O . SER A 1 80 ? 10.648 3.875 -9.325 1.00 84.06 80 SER A O 1
ATOM 575 N N . ALA A 1 81 ? 10.463 2.645 -11.186 1.00 79.12 81 ALA A N 1
ATOM 576 C CA . ALA A 1 81 ? 11.851 2.143 -11.244 1.00 79.12 81 ALA A CA 1
ATOM 577 C C . ALA A 1 81 ? 12.447 1.582 -9.925 1.00 79.12 81 ALA A C 1
ATOM 579 O O . ALA A 1 81 ? 13.655 1.376 -9.804 1.00 79.12 81 ALA A O 1
ATOM 580 N N . GLY A 1 82 ? 11.601 1.282 -8.935 1.00 77.50 82 GLY A N 1
ATOM 581 C CA . GLY A 1 82 ? 12.034 0.851 -7.609 1.00 77.50 82 GLY A CA 1
ATOM 582 C C . GLY A 1 82 ? 12.569 1.983 -6.729 1.00 77.50 82 GLY A C 1
ATOM 583 O O . GLY A 1 82 ? 13.305 1.694 -5.787 1.00 77.50 82 GLY A O 1
ATOM 584 N N . ASP A 1 83 ? 12.234 3.244 -7.002 1.00 86.75 83 ASP A N 1
ATOM 585 C CA . ASP A 1 83 ? 12.661 4.419 -6.221 1.00 86.75 83 ASP A CA 1
ATOM 586 C C . ASP A 1 83 ? 11.801 4.679 -4.973 1.00 86.75 83 ASP A C 1
ATOM 588 O O . ASP A 1 83 ? 12.024 5.626 -4.220 1.00 86.75 83 ASP A O 1
ATOM 592 N N . GLY A 1 84 ? 10.860 3.776 -4.701 1.00 93.12 84 GLY A N 1
ATOM 593 C CA . GLY A 1 84 ? 10.024 3.782 -3.512 1.00 93.12 84 GLY A CA 1
ATOM 594 C C . GLY A 1 84 ? 8.797 4.658 -3.659 1.00 93.12 84 GLY A C 1
ATOM 595 O O . GLY A 1 84 ? 8.154 4.648 -4.706 1.00 93.12 84 GLY A O 1
ATOM 596 N N . PHE A 1 85 ? 8.425 5.345 -2.580 1.00 96.75 85 PHE A N 1
ATOM 597 C CA . PHE A 1 85 ? 7.131 6.016 -2.476 1.00 96.75 85 PHE A CA 1
ATOM 598 C C . PHE A 1 85 ? 7.283 7.491 -2.120 1.00 96.75 85 PHE A C 1
ATOM 600 O O . PHE A 1 85 ? 8.098 7.859 -1.269 1.00 96.75 85 PHE A O 1
ATOM 607 N N . GLY A 1 86 ? 6.450 8.321 -2.741 1.00 96.19 86 GLY A N 1
ATOM 608 C CA . GLY A 1 86 ? 6.425 9.763 -2.556 1.00 96.19 86 GLY A CA 1
ATOM 609 C C . GLY A 1 86 ? 5.914 10.224 -1.188 1.00 96.19 86 GLY A C 1
ATOM 610 O O . GLY A 1 86 ? 5.891 9.503 -0.177 1.00 96.19 86 GLY A O 1
ATOM 611 N N . THR A 1 87 ? 5.510 11.492 -1.147 1.00 96.19 87 THR A N 1
ATOM 612 C CA . THR A 1 87 ? 4.916 12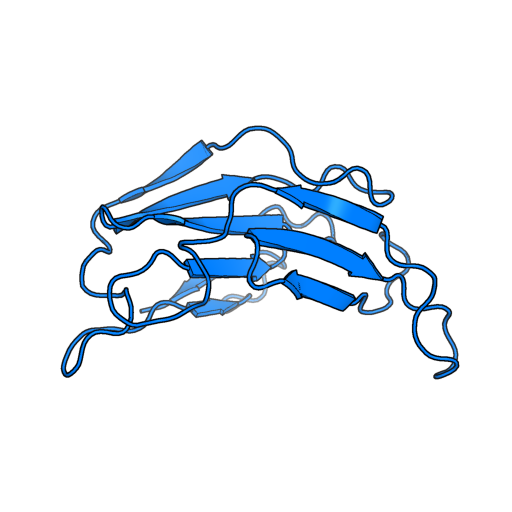.100 0.044 1.00 96.19 87 THR A CA 1
ATOM 613 C C . THR A 1 87 ? 3.558 11.478 0.359 1.00 96.19 87 THR A C 1
ATOM 615 O O . THR A 1 87 ? 2.854 10.985 -0.520 1.00 96.19 87 THR A O 1
ATOM 618 N N . SER A 1 88 ? 3.207 11.478 1.645 1.00 97.31 88 SER A N 1
ATOM 619 C CA . SER A 1 88 ? 1.908 10.996 2.109 1.00 97.31 88 SER A CA 1
ATOM 620 C C . SER A 1 88 ? 0.830 12.055 1.909 1.00 97.31 88 SER A C 1
ATOM 622 O O . SER A 1 88 ? 1.048 13.228 2.221 1.00 97.31 88 SER A O 1
ATOM 624 N N . LYS A 1 89 ? -0.337 11.633 1.423 1.00 98.31 89 LYS A N 1
ATOM 625 C CA . LYS A 1 89 ? -1.532 12.466 1.280 1.00 98.31 89 LYS A CA 1
ATOM 626 C C . LYS A 1 89 ? -2.741 11.731 1.849 1.00 98.31 89 LYS A C 1
ATOM 628 O O . LYS A 1 89 ? -3.137 10.711 1.297 1.00 98.31 89 LYS A O 1
ATOM 633 N N . THR A 1 90 ? -3.355 12.258 2.907 1.00 98.56 90 THR A N 1
ATOM 634 C CA . THR A 1 90 ? -4.630 11.734 3.423 1.00 98.56 90 THR A CA 1
ATOM 635 C C . THR A 1 90 ? -5.729 11.904 2.374 1.00 98.56 90 THR A C 1
ATOM 637 O O . THR A 1 90 ? -5.913 12.997 1.835 1.00 98.56 90 THR A O 1
ATOM 640 N N . VAL A 1 91 ? -6.443 10.819 2.076 1.00 98.00 91 VAL A N 1
ATOM 641 C CA . VAL A 1 91 ? -7.513 10.762 1.065 1.00 98.00 91 VAL A CA 1
ATOM 642 C C . VAL A 1 91 ? -8.871 10.395 1.659 1.00 98.00 91 VAL A C 1
ATOM 644 O O . VAL A 1 91 ? -9.899 10.720 1.072 1.00 98.00 91 VAL A O 1
ATOM 647 N N . SER A 1 92 ? -8.900 9.753 2.828 1.00 98.19 92 SER A N 1
ATOM 648 C CA . SER A 1 92 ? -10.134 9.436 3.548 1.00 98.19 92 SER A CA 1
ATOM 649 C C . SER A 1 92 ? -9.870 9.325 5.049 1.00 98.19 92 SER A C 1
ATOM 651 O O . SER A 1 92 ? -8.733 9.110 5.463 1.00 98.19 92 SER A O 1
ATOM 653 N N . GLN A 1 93 ? -10.907 9.483 5.869 1.00 98.19 93 GLN A N 1
ATOM 654 C CA . GLN A 1 93 ? -10.806 9.523 7.332 1.00 98.19 93 GLN A CA 1
ATOM 655 C C . GLN A 1 93 ? -11.965 8.761 7.982 1.00 98.19 93 GLN A C 1
ATOM 657 O O . GLN A 1 93 ? -13.012 8.570 7.364 1.00 98.19 93 GLN A O 1
ATOM 662 N N . GLY A 1 94 ? -11.802 8.369 9.251 1.00 96.94 94 GLY A N 1
ATOM 663 C CA . GLY A 1 94 ? -12.879 7.770 10.055 1.00 96.94 94 GLY A CA 1
ATOM 664 C C . GLY A 1 94 ? -12.959 6.238 10.029 1.00 96.94 94 GLY A C 1
ATOM 665 O O . GLY A 1 94 ? -13.955 5.664 10.469 1.00 96.94 94 GLY A O 1
ATOM 666 N N . TRP A 1 95 ? -11.909 5.548 9.582 1.00 97.19 95 TRP A N 1
ATOM 667 C CA . TRP A 1 95 ? -11.895 4.090 9.398 1.00 97.19 95 TRP A CA 1
ATOM 668 C C . TRP A 1 95 ? -11.280 3.316 10.575 1.00 97.19 95 TRP A C 1
ATOM 670 O O . TRP A 1 95 ? -10.802 2.194 10.411 1.00 97.19 95 TRP A O 1
ATOM 680 N N . ALA A 1 96 ? -11.290 3.870 11.791 1.00 96.00 96 ALA A N 1
ATOM 681 C CA . ALA A 1 96 ? -10.674 3.232 12.964 1.00 96.00 96 ALA A CA 1
ATOM 682 C C . ALA A 1 96 ? -11.315 1.870 13.316 1.00 96.00 96 ALA A C 1
ATOM 684 O O . ALA A 1 96 ? -10.642 0.937 13.752 1.00 96.00 96 ALA A O 1
ATOM 685 N N . ASN A 1 97 ? -12.617 1.706 13.045 1.00 96.06 97 ASN A N 1
ATOM 686 C CA . ASN A 1 97 ? -13.337 0.435 13.197 1.00 96.06 97 ASN A CA 1
ATOM 687 C C . ASN A 1 97 ? -13.008 -0.595 12.092 1.00 96.06 97 ASN A C 1
ATOM 689 O O . ASN A 1 97 ? -13.749 -1.557 11.939 1.00 96.06 97 ASN A O 1
ATOM 693 N N . PHE A 1 98 ? -11.950 -0.417 11.301 1.00 96.38 98 PHE A N 1
ATOM 694 C CA . PHE A 1 98 ? -11.586 -1.335 10.212 1.00 96.38 98 PHE A CA 1
ATOM 695 C C . PHE A 1 98 ? -10.162 -1.909 10.363 1.00 96.38 98 PHE A C 1
ATOM 697 O O . PHE A 1 98 ? -9.647 -2.580 9.471 1.00 96.38 98 PHE A O 1
ATOM 704 N N . LEU A 1 99 ? -9.536 -1.710 11.530 1.00 94.88 99 LEU A N 1
ATOM 705 C CA . LEU A 1 99 ? -8.176 -2.160 11.870 1.00 94.88 99 LEU A CA 1
ATOM 706 C C . LEU A 1 99 ? -8.126 -3.602 12.426 1.00 94.88 99 LEU A C 1
ATOM 708 O O . LEU A 1 99 ? -7.290 -3.936 13.266 1.00 94.88 99 LEU A O 1
ATOM 712 N N . GLY A 1 100 ? -9.038 -4.476 11.983 1.00 91.06 100 GLY A N 1
ATOM 713 C CA . GLY A 1 100 ? -9.001 -5.913 12.299 1.00 91.06 100 GLY A CA 1
ATOM 714 C C . GLY A 1 100 ? -9.530 -6.342 13.661 1.00 91.06 100 GLY A C 1
ATOM 715 O O . GLY A 1 100 ? -9.333 -7.496 14.037 1.00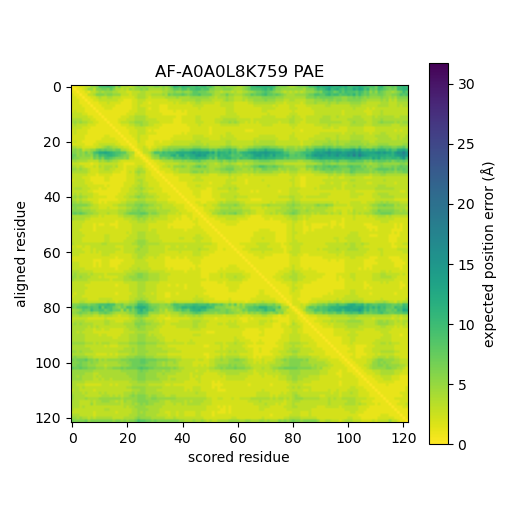 91.06 100 GLY A O 1
ATOM 716 N N . GLY A 1 101 ? -10.185 -5.445 14.398 1.00 93.12 101 GLY A N 1
ATOM 717 C CA . GLY A 1 101 ? -10.813 -5.791 15.671 1.00 93.12 101 GLY A CA 1
ATOM 718 C C . GLY A 1 101 ? -11.930 -6.831 15.513 1.00 93.12 101 GLY A C 1
ATOM 719 O O . GLY A 1 101 ? -12.647 -6.856 14.512 1.00 93.12 101 GLY A O 1
ATOM 720 N N . ALA A 1 102 ? -12.116 -7.680 16.524 1.00 93.38 102 ALA A N 1
ATOM 721 C CA . ALA A 1 102 ? -13.217 -8.642 16.538 1.00 93.38 102 ALA A CA 1
ATOM 722 C C . ALA A 1 102 ? -14.581 -7.924 16.491 1.00 93.38 102 ALA A C 1
ATOM 724 O O . ALA A 1 102 ? -14.814 -6.968 17.231 1.00 93.38 102 ALA A O 1
ATOM 725 N N . GLY A 1 103 ? -15.480 -8.378 15.611 1.00 93.94 103 GLY A N 1
ATOM 726 C CA . GLY A 1 103 ? -16.801 -7.761 15.414 1.00 93.94 103 GLY A CA 1
ATOM 727 C C . GLY A 1 1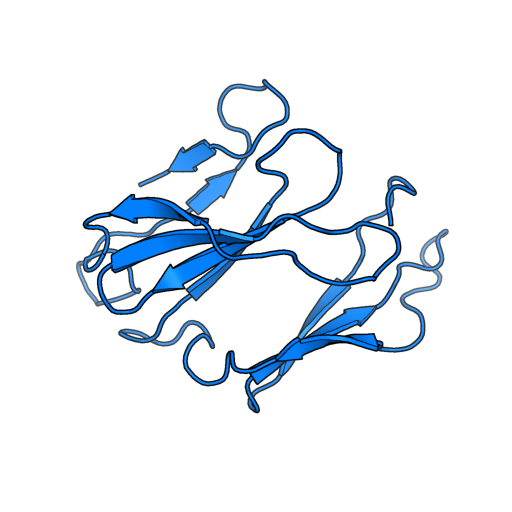03 ? -16.767 -6.381 14.744 1.00 93.94 103 GLY A C 1
ATOM 728 O O . GLY A 1 103 ? -17.757 -5.653 14.798 1.00 93.94 103 GLY A O 1
ATOM 729 N N . LYS A 1 104 ? -15.631 -5.999 14.152 1.00 95.44 104 LYS A N 1
ATOM 730 C CA . LYS A 1 104 ? -15.435 -4.740 13.428 1.00 95.44 104 LYS A CA 1
ATOM 731 C C . LYS A 1 104 ? -15.370 -4.975 11.911 1.00 95.44 104 LYS A C 1
ATOM 733 O O . LYS A 1 104 ? -15.337 -6.119 11.459 1.00 95.44 104 LYS A O 1
ATOM 738 N N . GLY A 1 105 ? -15.403 -3.893 11.131 1.00 94.44 105 GLY A N 1
ATOM 739 C CA . GLY A 1 105 ? -15.382 -3.953 9.669 1.00 94.44 105 GLY A CA 1
ATOM 740 C C . GLY A 1 105 ? -14.012 -4.343 9.104 1.00 94.44 105 GLY A C 1
ATOM 741 O O . GLY A 1 105 ? -13.023 -4.450 9.835 1.00 94.44 105 GLY A O 1
ATOM 742 N N . ARG A 1 106 ? -13.945 -4.556 7.787 1.00 93.56 106 ARG A N 1
ATOM 743 C CA . ARG A 1 106 ? -12.694 -4.809 7.054 1.00 93.56 106 ARG A CA 1
ATOM 744 C C . ARG A 1 106 ? -12.600 -3.869 5.863 1.00 93.56 106 ARG A C 1
ATOM 746 O O . ARG A 1 106 ? -13.604 -3.623 5.216 1.00 93.56 106 ARG A O 1
ATOM 753 N N . LEU A 1 107 ? -11.407 -3.337 5.633 1.00 94.50 107 LEU A N 1
ATOM 754 C CA . LEU A 1 107 ? -11.115 -2.446 4.519 1.00 94.50 107 LEU A CA 1
ATOM 755 C C . LEU A 1 107 ? -10.366 -3.235 3.446 1.00 94.50 107 LEU A C 1
ATOM 757 O O . LEU A 1 107 ? -9.448 -3.992 3.775 1.00 94.50 107 LEU A O 1
ATOM 761 N N . TYR A 1 108 ? -10.760 -3.060 2.192 1.00 95.62 108 TYR A N 1
ATOM 762 C CA . TYR A 1 108 ? -10.124 -3.675 1.031 1.00 95.62 108 TYR A CA 1
ATOM 763 C C . TYR A 1 108 ? -9.902 -2.640 -0.067 1.00 95.62 108 TYR A C 1
ATOM 765 O O . TYR A 1 108 ? -10.588 -1.620 -0.107 1.00 95.62 108 TYR A O 1
ATOM 773 N N . PHE A 1 109 ? -8.960 -2.936 -0.963 1.00 96.94 109 PHE A N 1
ATOM 774 C CA . PHE A 1 109 ? -8.657 -2.109 -2.124 1.00 96.94 109 PHE A CA 1
ATOM 775 C C . PHE A 1 109 ? -8.569 -2.984 -3.371 1.00 96.94 109 PHE A C 1
ATOM 777 O O . PHE A 1 109 ? -7.828 -3.970 -3.368 1.00 96.94 109 PHE A O 1
ATOM 784 N N . ALA A 1 110 ? -9.356 -2.659 -4.393 1.00 96.69 110 ALA A N 1
ATOM 785 C CA . ALA A 1 110 ? -9.396 -3.359 -5.676 1.00 96.69 110 ALA A CA 1
ATOM 786 C C . ALA A 1 110 ? -10.104 -2.488 -6.718 1.00 96.69 110 ALA A C 1
ATOM 788 O O . ALA A 1 110 ? -10.971 -1.707 -6.346 1.00 96.69 110 ALA A O 1
ATOM 789 N N . ASP A 1 111 ? -9.784 -2.657 -7.999 1.00 96.81 111 ASP A N 1
ATOM 790 C CA . ASP A 1 111 ? -10.549 -2.049 -9.094 1.00 96.81 111 ASP A CA 1
ATOM 791 C C . ASP A 1 111 ? -11.909 -2.754 -9.220 1.00 96.81 111 ASP A C 1
ATOM 793 O O . ASP A 1 111 ? -12.026 -3.844 -9.788 1.00 96.81 111 ASP A O 1
ATOM 797 N N . ALA A 1 112 ? -12.930 -2.184 -8.583 1.00 97.31 112 ALA A N 1
ATOM 798 C CA . ALA A 1 112 ? -14.264 -2.763 -8.508 1.00 97.31 112 ALA A CA 1
ATOM 799 C C . ALA A 1 112 ? -15.171 -2.254 -9.631 1.00 97.31 112 ALA A C 1
ATOM 801 O O . ALA A 1 112 ? -16.161 -2.912 -9.968 1.00 97.31 112 ALA A O 1
ATOM 802 N N . ASN A 1 113 ? -14.855 -1.086 -10.188 1.00 96.81 113 ASN A N 1
ATOM 803 C CA . ASN A 1 113 ? -15.650 -0.423 -11.211 1.00 96.81 113 ASN A CA 1
ATOM 804 C C . ASN A 1 113 ? -15.102 -0.632 -12.647 1.00 96.81 113 ASN A C 1
ATOM 806 O O . ASN A 1 113 ? -15.836 -0.407 -13.613 1.00 96.81 113 ASN A O 1
ATOM 810 N N . GLY A 1 114 ? -13.874 -1.139 -12.789 1.00 96.31 114 GLY A N 1
ATOM 811 C CA . GLY A 1 114 ? -13.207 -1.433 -14.056 1.00 96.31 114 GLY A CA 1
ATOM 812 C C . GLY A 1 114 ? -12.511 -0.234 -14.708 1.00 96.31 114 GLY A C 1
ATOM 813 O O . GLY A 1 114 ? -12.300 -0.264 -15.924 1.00 96.31 114 GLY A O 1
ATOM 814 N N . ASP A 1 115 ? -12.209 0.829 -13.959 1.00 96.06 115 ASP A N 1
ATOM 815 C CA . ASP A 1 115 ? -11.562 2.046 -14.468 1.00 96.06 115 ASP A CA 1
ATOM 816 C C . ASP A 1 115 ? -10.027 2.000 -14.426 1.00 96.06 115 ASP A C 1
ATOM 818 O O . ASP A 1 115 ? -9.374 2.930 -14.908 1.00 96.06 115 ASP A O 1
ATOM 822 N N . GLY A 1 116 ? -9.455 0.906 -13.917 1.00 93.88 116 GLY A N 1
ATOM 823 C CA . GLY A 1 116 ? -8.016 0.711 -13.790 1.00 93.88 116 GLY A CA 1
ATOM 824 C C . GLY A 1 116 ? -7.408 1.291 -12.514 1.00 93.88 116 GLY A C 1
ATOM 825 O O . GLY A 1 116 ? -6.217 1.088 -12.296 1.00 93.88 116 GLY A O 1
ATOM 826 N N . ASN A 1 117 ? -8.186 1.960 -11.659 1.00 96.38 117 ASN A N 1
ATOM 827 C CA . ASN A 1 117 ? -7.749 2.444 -10.352 1.00 96.38 117 ASN A CA 1
ATOM 828 C C . ASN A 1 117 ? -8.368 1.605 -9.231 1.00 96.38 117 ASN A C 1
ATOM 830 O O . ASN A 1 117 ? -9.471 1.075 -9.327 1.00 96.38 117 ASN A O 1
ATOM 834 N N . ALA A 1 118 ? -7.670 1.515 -8.107 1.00 97.12 118 ALA A N 1
ATOM 835 C CA . ALA A 1 118 ? -8.158 0.831 -6.929 1.00 97.12 118 ALA A CA 1
ATOM 836 C C . ALA A 1 118 ? -9.255 1.641 -6.226 1.00 97.12 118 ALA A C 1
ATOM 838 O O . ALA A 1 118 ? -9.022 2.747 -5.731 1.00 97.12 118 ALA A O 1
ATOM 839 N N . ASP A 1 119 ? -10.426 1.030 -6.079 1.00 97.00 119 ASP A N 1
ATOM 840 C CA . ASP A 1 119 ? -11.501 1.505 -5.221 1.00 97.00 119 ASP A CA 1
ATOM 841 C C . ASP A 1 119 ? -11.282 1.062 -3.769 1.00 97.00 119 ASP A C 1
ATOM 843 O O . ASP A 1 119 ? -10.672 0.028 -3.488 1.00 97.00 119 ASP A O 1
ATOM 847 N N . MET A 1 120 ? -11.844 1.819 -2.826 1.00 96.88 120 MET A N 1
ATOM 848 C CA . MET A 1 120 ? -11.891 1.453 -1.410 1.00 96.88 120 MET A CA 1
ATOM 849 C C . MET A 1 120 ? -13.220 0.762 -1.082 1.00 96.88 120 MET A C 1
ATOM 851 O O . MET A 1 120 ? -14.288 1.337 -1.295 1.00 96.88 120 MET A O 1
ATOM 855 N N . LEU A 1 121 ? -13.161 -0.448 -0.519 1.00 96.31 121 LEU A N 1
ATOM 856 C CA . LEU A 1 121 ? -14.330 -1.279 -0.209 1.00 96.31 121 LEU A CA 1
ATOM 857 C C . LEU A 1 121 ? -14.430 -1.586 1.289 1.00 96.31 121 LEU A C 1
ATOM 859 O O . LEU A 1 121 ? -13.415 -1.879 1.932 1.00 96.31 121 LEU A O 1
ATOM 863 N N . VAL A 1 122 ? -15.660 -1.575 1.818 1.00 92.56 122 VAL A N 1
ATOM 864 C CA . VAL A 1 122 ? -15.991 -1.836 3.234 1.00 92.56 122 VAL A CA 1
ATOM 865 C C . VAL A 1 122 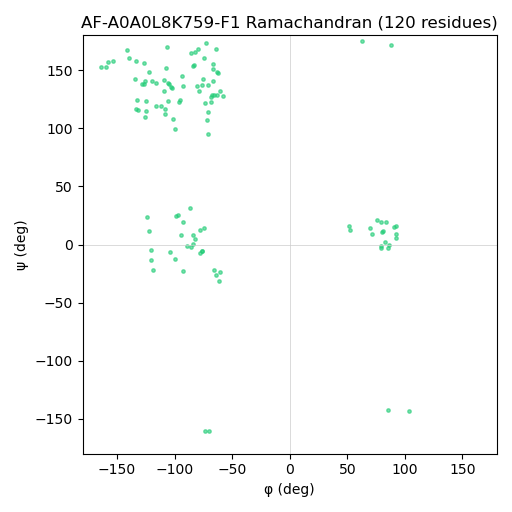? -17.205 -2.719 3.448 1.00 92.56 122 VAL A C 1
ATOM 867 O O . VAL A 1 122 ? -18.094 -2.725 2.571 1.00 92.56 122 VAL A O 1
#

Nearest PDB structures (foldseek):
  6ve7-assembly1_C  TM=4.959E-01  e=2.553E-01  Chlamydomonas reinhardtii
  8tnr-assembly1_A  TM=5.463E-01  e=7.244E-01  Homo sapiens
  6dnh-assembly1_A  TM=4.591E-01  e=1.124E+00  Homo sapiens
  6pai-assembly1_A  TM=4.132E-01  e=8.084E-01  Homo sapiens
  9fd2-assembly1_b  TM=3.579E-01  e=1.007E+00  Homo sapiens

InterPro domains:
  IPR013517 FG-GAP repeat [PF13517] (55-122)
  IPR028994 Integrin alpha, N-terminal [SSF69318] (1-122)

Radius of gyration: 14.69 Å; Cα contacts (8 Å, |Δi|>4): 287; chains: 1; bounding box: 35×30×34 Å